Protein AF-A0A380FQ15-F1 (afdb_monomer_lite)

Radius of gyration: 15.1 Å; chains: 1; bounding box: 34×34×44 Å

Sequence (70 aa):
MGGGALMDINVYNVHLAVGLFGKPKGVAYFANVEKNIDTSGILQLDYDNLKVVCIGAKDSSSDNQFLYSR

Secondary structure (DSSP, 8-state):
-PPPHIIIIIHHHHHHHHHHH-S-SEEEEEEEEETTEEEEEEEEEE-SS-EEEEEEESS-----------

Foldseek 3Di:
DDAAQCGPPLVVVVCVCCVVPNAAPDWDKDFDADPNGGQWIWIWGHHDPDIDIGTGHNPDDDPPPPDPDD

Organism: Staphylococcus gallinarum (NCBI:txid1293)

pLDDT: mean 89.83, std 13.11, range [44.56, 98.5]

Structure (mmCIF, N/CA/C/O backbone):
data_AF-A0A380FQ15-F1
#
_entry.id   AF-A0A380FQ15-F1
#
loop_
_atom_site.group_PDB
_atom_site.id
_atom_site.type_symbol
_atom_site.label_atom_id
_atom_site.label_alt_id
_atom_site.label_comp_id
_atom_site.label_asym_id
_atom_site.label_entity_id
_atom_site.label_seq_id
_atom_site.pdbx_PDB_ins_code
_atom_site.Cartn_x
_atom_site.Cartn_y
_atom_site.Cartn_z
_atom_site.occupancy
_atom_site.B_iso_or_equiv
_atom_site.auth_seq_id
_atom_site.auth_comp_id
_atom_site.auth_asym_id
_atom_site.auth_atom_id
_atom_site.pdbx_PDB_model_num
ATOM 1 N N . MET A 1 1 ? 19.253 -3.057 -5.053 1.00 44.56 1 MET A N 1
ATOM 2 C CA . MET A 1 1 ? 17.857 -3.417 -4.730 1.00 44.56 1 MET A CA 1
ATOM 3 C C . MET A 1 1 ? 16.994 -2.244 -5.159 1.00 44.56 1 MET A C 1
ATOM 5 O O . MET A 1 1 ? 17.091 -1.201 -4.531 1.00 44.56 1 MET A O 1
ATOM 9 N N . GLY A 1 2 ? 16.293 -2.350 -6.291 1.00 59.66 2 GLY A N 1
ATOM 10 C CA . GLY A 1 2 ? 15.344 -1.311 -6.712 1.00 59.66 2 GLY A CA 1
ATOM 11 C C . GLY A 1 2 ? 14.097 -1.368 -5.831 1.00 59.66 2 GLY A C 1
ATOM 12 O O . GLY A 1 2 ? 13.680 -2.465 -5.464 1.00 59.66 2 GLY A O 1
ATOM 13 N N . GLY A 1 3 ? 13.551 -0.214 -5.448 1.00 81.19 3 GLY A N 1
ATOM 14 C CA . GLY A 1 3 ? 12.313 -0.146 -4.677 1.00 81.19 3 GLY A CA 1
ATOM 15 C C . GLY A 1 3 ? 11.115 -0.580 -5.524 1.00 81.19 3 GLY A C 1
ATOM 16 O O . GLY A 1 3 ? 10.987 -0.214 -6.694 1.00 81.19 3 GLY A O 1
ATOM 17 N N . GLY A 1 4 ? 10.255 -1.420 -4.958 1.00 91.50 4 GLY A N 1
ATOM 18 C CA . GLY A 1 4 ? 9.014 -1.872 -5.586 1.00 91.50 4 GLY A CA 1
ATOM 19 C C . GLY A 1 4 ? 7.945 -0.785 -5.683 1.00 91.50 4 GLY A C 1
ATOM 20 O O . GLY A 1 4 ? 8.105 0.310 -5.141 1.00 91.50 4 GLY A O 1
ATOM 21 N N . ALA A 1 5 ? 6.847 -1.045 -6.387 1.00 94.81 5 ALA A N 1
ATOM 22 C CA . ALA A 1 5 ? 5.643 -0.209 -6.376 1.00 94.81 5 ALA A CA 1
ATOM 23 C C . ALA A 1 5 ? 5.100 0.032 -4.967 1.00 94.81 5 ALA A C 1
ATOM 25 O O . ALA A 1 5 ? 4.709 1.157 -4.650 1.00 94.81 5 ALA A O 1
ATOM 26 N N . LEU A 1 6 ? 5.145 -0.970 -4.094 1.00 94.38 6 LEU A N 1
ATOM 27 C CA . LEU A 1 6 ? 4.753 -0.827 -2.699 1.00 94.38 6 LEU A CA 1
ATOM 28 C C . LEU A 1 6 ? 5.546 0.278 -1.991 1.00 94.38 6 LEU A C 1
ATOM 30 O O . LEU A 1 6 ? 4.955 1.126 -1.326 1.00 94.38 6 LEU A O 1
ATOM 34 N N . MET A 1 7 ? 6.868 0.275 -2.159 1.00 93.81 7 MET A N 1
ATOM 35 C CA . MET A 1 7 ? 7.773 1.177 -1.445 1.00 93.81 7 MET A CA 1
ATOM 36 C C . MET A 1 7 ? 7.841 2.566 -2.071 1.00 93.81 7 MET A C 1
ATOM 38 O O . MET A 1 7 ? 7.855 3.551 -1.341 1.00 93.81 7 MET A O 1
ATOM 42 N N . ASP A 1 8 ? 7.868 2.659 -3.399 1.00 94.06 8 ASP A N 1
ATOM 43 C CA . ASP A 1 8 ? 8.137 3.941 -4.058 1.00 94.06 8 ASP A CA 1
ATOM 44 C C . ASP A 1 8 ? 6.886 4.806 -4.199 1.00 94.06 8 ASP A C 1
ATOM 46 O O . ASP A 1 8 ? 6.990 6.028 -4.175 1.00 94.06 8 ASP A O 1
ATOM 50 N N . ILE A 1 9 ? 5.709 4.196 -4.381 1.00 93.00 9 ILE A N 1
ATOM 51 C CA . ILE A 1 9 ? 4.471 4.942 -4.667 1.00 93.00 9 ILE A CA 1
ATOM 52 C C . ILE A 1 9 ? 3.334 4.588 -3.713 1.00 93.00 9 ILE A C 1
ATOM 54 O O . ILE A 1 9 ? 2.603 5.472 -3.269 1.00 93.00 9 ILE A O 1
ATOM 58 N N . ASN A 1 10 ? 3.190 3.320 -3.325 1.00 95.12 10 ASN A N 1
ATOM 59 C CA . ASN A 1 10 ? 2.089 2.920 -2.452 1.00 95.12 10 ASN A CA 1
ATOM 60 C C . ASN A 1 10 ? 2.337 3.287 -0.976 1.00 95.12 10 ASN A C 1
ATOM 62 O O . ASN A 1 10 ? 1.383 3.345 -0.201 1.00 95.12 10 ASN A O 1
ATOM 66 N N . VAL A 1 11 ? 3.571 3.634 -0.590 1.00 95.75 11 VAL A N 1
ATOM 67 C CA . VAL A 1 11 ? 3.897 4.166 0.745 1.00 95.75 11 VAL A CA 1
ATOM 68 C C . VAL A 1 11 ? 3.095 5.430 1.075 1.00 95.75 11 VAL A C 1
ATOM 70 O O . VAL A 1 11 ? 2.677 5.606 2.221 1.00 95.75 11 VAL A O 1
ATOM 73 N N . TYR A 1 12 ? 2.803 6.266 0.073 1.00 96.00 12 TYR A N 1
ATOM 74 C CA . T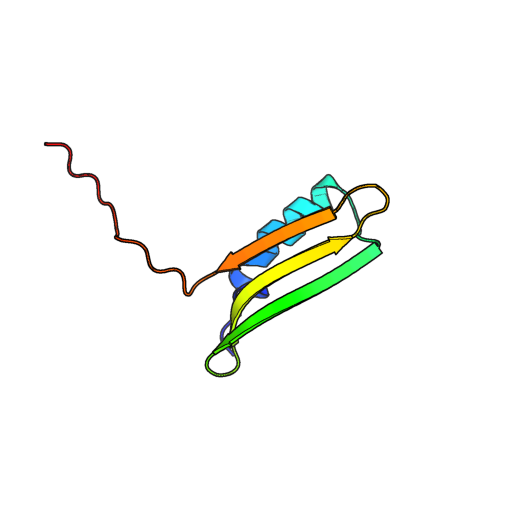YR A 1 12 ? 1.998 7.478 0.235 1.00 96.00 12 TYR A CA 1
ATOM 75 C C . TYR A 1 12 ? 0.532 7.148 0.504 1.00 96.00 12 TYR A C 1
ATOM 77 O O . TYR A 1 12 ? -0.078 7.733 1.397 1.00 96.00 12 TYR A O 1
ATOM 85 N N . ASN A 1 13 ? -0.012 6.158 -0.206 1.00 96.69 13 ASN A N 1
ATOM 86 C CA . ASN A 1 13 ? -1.364 5.670 0.041 1.00 96.69 13 ASN A CA 1
ATOM 87 C C . ASN A 1 13 ? -1.483 5.061 1.447 1.00 96.69 13 ASN A C 1
ATOM 89 O O . ASN A 1 13 ? -2.463 5.321 2.142 1.00 96.69 13 ASN A O 1
ATOM 93 N N . VAL A 1 14 ? -0.463 4.321 1.904 1.00 97.06 14 VAL A N 1
ATOM 94 C CA . VAL A 1 14 ? -0.399 3.799 3.281 1.00 97.06 14 VAL A CA 1
ATOM 95 C C . VAL A 1 14 ? -0.363 4.932 4.299 1.00 97.06 14 VAL A C 1
ATOM 97 O O . VAL A 1 14 ? -1.124 4.902 5.262 1.00 97.06 14 VAL A O 1
ATOM 100 N N . HIS A 1 15 ? 0.492 5.937 4.096 1.00 97.38 15 HIS A N 1
ATOM 101 C CA . HIS A 1 15 ? 0.585 7.082 5.004 1.00 97.38 15 HIS A CA 1
ATOM 102 C C . HIS A 1 15 ? -0.735 7.844 5.090 1.00 97.38 15 HIS A C 1
ATOM 104 O O . HIS A 1 15 ? -1.177 8.174 6.188 1.00 97.38 15 HIS A O 1
ATOM 110 N N . LEU A 1 16 ? -1.394 8.071 3.953 1.00 97.94 16 LEU A N 1
ATOM 111 C CA . LEU A 1 16 ? -2.699 8.717 3.912 1.00 97.94 16 LEU A CA 1
ATOM 112 C C . LEU A 1 16 ? -3.762 7.882 4.638 1.00 97.94 16 LEU A C 1
ATOM 114 O O . LEU A 1 16 ? -4.460 8.403 5.504 1.00 97.94 16 LEU A O 1
ATOM 118 N N . ALA A 1 17 ? -3.865 6.587 4.328 1.00 97.69 17 ALA A N 1
ATOM 119 C CA . ALA A 1 17 ? -4.854 5.700 4.936 1.00 97.69 17 ALA A CA 1
ATOM 120 C C . ALA A 1 17 ? -4.669 5.589 6.456 1.00 97.69 17 ALA A C 1
ATOM 122 O O . ALA A 1 17 ? -5.632 5.730 7.209 1.00 97.69 17 ALA A O 1
ATOM 123 N N . VAL A 1 18 ? -3.429 5.404 6.917 1.00 97.31 18 VAL A N 1
ATOM 124 C CA . VAL A 1 18 ? -3.112 5.328 8.349 1.00 97.31 18 VAL A CA 1
ATOM 125 C C . VAL A 1 18 ? -3.310 6.678 9.038 1.00 97.31 18 VAL A C 1
ATOM 127 O O . VAL A 1 18 ? -3.805 6.715 10.162 1.00 97.31 18 VAL A O 1
ATOM 130 N N . GLY A 1 19 ? -2.979 7.787 8.375 1.00 97.69 19 GLY A N 1
ATOM 131 C CA . GLY A 1 19 ? -3.210 9.132 8.901 1.00 97.69 19 GLY A CA 1
ATOM 132 C C . GLY A 1 19 ? -4.694 9.465 9.078 1.00 97.69 19 GLY A C 1
ATOM 133 O O . GLY A 1 19 ? -5.056 10.114 10.054 1.00 97.69 19 GLY A O 1
ATOM 134 N N . LEU A 1 20 ? -5.556 8.995 8.170 1.00 97.25 20 LEU A N 1
ATOM 135 C CA . LEU A 1 20 ? -7.000 9.255 8.210 1.00 97.25 20 LEU A CA 1
ATOM 136 C C . LEU A 1 20 ? -7.772 8.289 9.116 1.00 97.25 20 LEU A C 1
ATOM 138 O O . LEU A 1 20 ? -8.683 8.710 9.824 1.00 97.25 20 LEU A O 1
ATOM 142 N N . PHE A 1 21 ? -7.437 6.998 9.080 1.00 96.75 21 PHE A N 1
ATOM 143 C CA . PHE A 1 21 ? -8.249 5.937 9.692 1.00 96.75 21 PHE A CA 1
ATOM 144 C C . PHE A 1 21 ? -7.540 5.205 10.837 1.00 96.75 21 PHE A C 1
ATOM 146 O O . PHE A 1 21 ? -8.113 4.309 11.457 1.00 96.75 21 PHE A O 1
ATOM 153 N N . GLY A 1 22 ? -6.298 5.579 11.145 1.00 96.62 22 GLY A N 1
ATOM 154 C CA . GLY A 1 22 ? -5.482 4.917 12.154 1.00 96.62 22 GLY A CA 1
ATOM 155 C C . GLY A 1 22 ? -4.935 3.567 11.686 1.00 96.62 22 GLY A C 1
ATOM 156 O O . GLY A 1 22 ? -4.828 3.271 10.492 1.00 96.62 22 GLY A O 1
ATOM 157 N N . LYS A 1 23 ? -4.549 2.729 12.652 1.00 97.56 23 LYS A N 1
ATOM 158 C CA . LYS A 1 23 ? -3.938 1.423 12.384 1.00 97.56 23 LYS A CA 1
ATOM 159 C C . LYS A 1 23 ? -4.989 0.415 11.872 1.00 97.56 23 LYS A C 1
ATOM 161 O O . LYS A 1 23 ? -5.969 0.185 12.581 1.00 97.56 23 LYS A O 1
ATOM 166 N N . PRO A 1 24 ? -4.772 -0.238 10.714 1.00 97.69 24 PRO A N 1
ATOM 167 C CA . PRO A 1 24 ? -5.655 -1.298 10.230 1.00 97.69 24 PRO A CA 1
ATOM 168 C C . PRO A 1 24 ? -5.559 -2.561 11.099 1.00 97.69 24 PRO A C 1
ATOM 170 O O . PRO A 1 24 ? -4.535 -2.826 11.736 1.00 97.69 24 PRO A O 1
ATOM 173 N N . LYS A 1 25 ? -6.624 -3.365 11.099 1.00 98.12 25 LYS A N 1
ATOM 174 C CA . LYS A 1 25 ? -6.694 -4.677 11.763 1.00 98.12 25 LYS A CA 1
ATOM 175 C C . LYS A 1 25 ? -6.155 -5.810 10.896 1.00 98.12 25 LYS A C 1
ATOM 177 O O . LYS A 1 25 ? -5.615 -6.771 11.437 1.00 98.12 25 LYS A O 1
ATOM 182 N N . GLY A 1 26 ? -6.284 -5.691 9.578 1.00 98.06 26 GLY A N 1
ATOM 183 C CA . GLY A 1 26 ? -5.766 -6.654 8.609 1.00 98.06 26 GLY A CA 1
ATOM 184 C C . GLY A 1 26 ? -5.052 -5.956 7.460 1.00 98.06 26 GLY A C 1
ATOM 185 O O . GLY A 1 26 ? -5.408 -4.840 7.085 1.00 98.06 26 GLY A O 1
ATOM 186 N N . VAL A 1 27 ? -4.023 -6.608 6.923 1.00 98.06 27 VAL A N 1
ATOM 187 C CA . VAL A 1 27 ? -3.235 -6.106 5.795 1.00 98.06 27 VAL A CA 1
ATOM 188 C C . VAL A 1 27 ? -2.947 -7.268 4.855 1.00 98.06 27 VAL A C 1
ATOM 190 O O . VAL A 1 27 ? -2.399 -8.281 5.286 1.00 98.06 27 VAL A O 1
ATOM 193 N N . ALA A 1 28 ? -3.287 -7.116 3.578 1.00 98.25 28 ALA A N 1
ATOM 194 C CA . ALA A 1 28 ? -2.952 -8.078 2.534 1.00 98.25 28 ALA A CA 1
ATOM 195 C C . ALA A 1 28 ? -2.411 -7.345 1.306 1.00 98.25 28 ALA A C 1
ATOM 197 O O . ALA A 1 28 ? -3.006 -6.366 0.856 1.00 98.25 28 ALA A O 1
ATOM 198 N N . TYR A 1 29 ? -1.284 -7.809 0.769 1.00 97.69 29 TYR A N 1
ATOM 199 C CA . TYR A 1 29 ? -0.665 -7.226 -0.417 1.00 97.69 29 TYR A CA 1
ATOM 200 C C . TYR A 1 29 ? -0.619 -8.243 -1.554 1.00 97.69 29 TYR A C 1
ATOM 202 O O . TYR A 1 29 ? -0.100 -9.346 -1.390 1.00 97.69 29 TYR A O 1
ATOM 210 N N . PHE A 1 30 ? -1.156 -7.849 -2.704 1.00 97.69 30 PHE A N 1
ATOM 211 C CA . PHE A 1 30 ? -1.215 -8.649 -3.920 1.00 97.69 30 PHE A CA 1
ATOM 212 C C . PHE A 1 30 ? -0.399 -7.942 -4.998 1.00 97.69 30 PHE A C 1
ATOM 214 O O . PHE A 1 30 ? -0.817 -6.902 -5.506 1.00 97.69 30 PHE A O 1
ATOM 221 N N . ALA A 1 31 ? 0.777 -8.481 -5.307 1.00 96.44 31 ALA A N 1
ATOM 222 C CA . ALA A 1 31 ? 1.738 -7.867 -6.216 1.00 96.44 31 ALA A CA 1
ATOM 223 C C . ALA A 1 31 ? 1.732 -8.532 -7.594 1.00 96.44 31 ALA A C 1
ATOM 225 O O . ALA A 1 31 ? 1.654 -9.758 -7.690 1.00 96.44 31 ALA A O 1
ATOM 226 N N . ASN A 1 32 ? 1.916 -7.730 -8.641 1.00 95.62 32 ASN A N 1
ATOM 227 C CA . ASN A 1 32 ? 2.485 -8.202 -9.894 1.00 95.62 32 ASN A CA 1
ATOM 228 C C . ASN A 1 32 ? 4.010 -8.117 -9.777 1.00 95.62 32 ASN A C 1
ATOM 230 O O . ASN A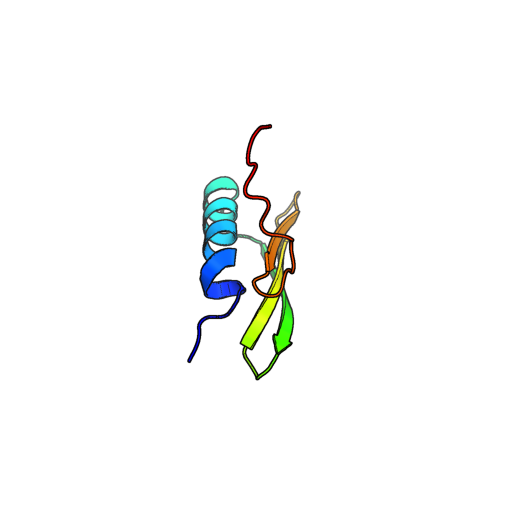 1 32 ? 4.548 -7.043 -9.500 1.00 95.62 32 ASN A O 1
ATOM 234 N N . VAL A 1 33 ? 4.700 -9.246 -9.934 1.00 94.81 33 VAL A N 1
ATOM 235 C CA . VAL A 1 33 ? 6.148 -9.338 -9.716 1.00 94.81 33 VAL A CA 1
ATOM 236 C C . VAL A 1 33 ? 6.846 -9.667 -11.023 1.00 94.81 33 VAL A C 1
ATOM 238 O O . VAL A 1 33 ? 6.640 -10.734 -11.596 1.00 94.81 33 VAL A O 1
ATOM 241 N N . GLU A 1 34 ? 7.759 -8.795 -11.434 1.00 93.12 34 GLU A N 1
ATOM 242 C CA . GLU A 1 34 ? 8.640 -9.020 -12.573 1.00 93.12 34 GLU A CA 1
ATOM 243 C C . GLU A 1 34 ? 10.094 -8.848 -12.149 1.00 93.12 34 GLU A C 1
ATOM 245 O O . GLU A 1 34 ? 10.451 -7.921 -11.426 1.00 93.12 34 GLU A O 1
ATOM 250 N N . LYS A 1 35 ? 10.970 -9.755 -12.597 1.00 91.38 35 LYS A N 1
ATOM 251 C CA . LYS A 1 35 ? 12.412 -9.713 -12.278 1.00 91.38 35 LYS A CA 1
ATOM 252 C C . LYS A 1 35 ? 12.695 -9.585 -10.768 1.00 91.38 35 LYS A C 1
ATOM 254 O O . LYS A 1 35 ? 13.681 -8.968 -10.371 1.00 91.38 35 LYS A O 1
ATOM 259 N N . ASN A 1 36 ? 11.855 -10.216 -9.943 1.00 90.94 36 ASN A N 1
ATOM 260 C CA . ASN A 1 36 ? 11.899 -10.185 -8.474 1.00 90.94 36 ASN A CA 1
ATOM 261 C C . ASN A 1 36 ? 11.615 -8.811 -7.838 1.00 90.94 36 ASN A C 1
ATOM 263 O O . ASN A 1 36 ? 12.028 -8.567 -6.705 1.00 90.94 36 ASN A O 1
ATOM 267 N N . ILE A 1 37 ? 10.925 -7.915 -8.546 1.00 91.88 37 ILE A N 1
ATOM 268 C CA . ILE A 1 37 ? 10.481 -6.612 -8.042 1.00 91.88 37 ILE A CA 1
ATOM 269 C C . ILE A 1 37 ? 8.977 -6.503 -8.291 1.00 91.88 37 ILE A C 1
ATOM 271 O O . ILE A 1 37 ? 8.505 -6.876 -9.365 1.00 91.88 37 ILE A O 1
ATOM 275 N N . ASP A 1 38 ? 8.213 -5.995 -7.324 1.00 94.81 38 ASP A N 1
ATOM 276 C CA . ASP A 1 38 ? 6.817 -5.651 -7.575 1.00 94.81 38 ASP A CA 1
ATOM 277 C C . ASP A 1 38 ? 6.738 -4.411 -8.476 1.00 94.81 38 ASP A C 1
ATOM 279 O O . ASP A 1 38 ? 7.176 -3.314 -8.117 1.00 94.81 38 ASP A O 1
ATOM 283 N N . THR A 1 39 ? 6.211 -4.595 -9.682 1.00 95.38 39 THR A N 1
ATOM 284 C CA . THR A 1 39 ? 5.998 -3.516 -10.655 1.00 95.38 39 THR A CA 1
ATOM 285 C C . THR A 1 39 ? 4.662 -2.824 -10.424 1.00 95.38 39 THR A C 1
ATOM 287 O O . THR A 1 39 ? 4.536 -1.625 -10.677 1.00 95.38 39 THR A O 1
ATOM 290 N N . SER A 1 40 ? 3.695 -3.550 -9.865 1.00 95.31 40 SER A N 1
ATOM 291 C CA . SER A 1 40 ? 2.411 -3.044 -9.393 1.00 95.31 40 SER A CA 1
ATOM 292 C C . SER A 1 40 ? 1.860 -3.891 -8.250 1.00 95.31 40 SER A C 1
ATOM 294 O O . SER A 1 40 ? 2.307 -5.009 -8.002 1.00 95.31 40 SER A O 1
ATOM 296 N N . GLY A 1 41 ? 0.871 -3.369 -7.528 1.00 96.00 41 GLY A N 1
ATOM 297 C CA . GLY A 1 41 ? 0.125 -4.176 -6.577 1.00 96.00 41 GLY A CA 1
ATOM 298 C C . GLY A 1 41 ? -1.029 -3.466 -5.891 1.00 96.00 41 GLY A C 1
ATOM 299 O O . GLY A 1 41 ? -1.146 -2.237 -5.883 1.00 96.00 41 GLY A O 1
ATOM 300 N N . ILE A 1 42 ? -1.873 -4.291 -5.282 1.00 98.00 42 ILE A N 1
ATOM 301 C CA . ILE A 1 42 ? -3.060 -3.909 -4.531 1.00 98.00 42 ILE A CA 1
ATOM 302 C C . ILE A 1 42 ? -2.794 -4.211 -3.060 1.00 98.00 42 ILE A C 1
ATOM 304 O O . ILE A 1 42 ? -2.610 -5.365 -2.675 1.00 98.00 42 ILE A O 1
ATOM 308 N N . LEU A 1 43 ? -2.793 -3.175 -2.231 1.00 98.12 43 LEU A N 1
ATOM 309 C CA . LEU A 1 43 ? -2.752 -3.301 -0.782 1.00 98.12 43 LEU A CA 1
ATOM 310 C C . LEU A 1 43 ? -4.163 -3.120 -0.228 1.00 98.12 43 LEU A C 1
ATOM 312 O O . LEU A 1 43 ? -4.778 -2.071 -0.405 1.00 98.12 43 LEU A O 1
ATOM 316 N N . GLN A 1 44 ? -4.668 -4.145 0.443 1.00 98.44 44 GLN A N 1
ATOM 317 C CA . GLN A 1 44 ? -5.944 -4.120 1.141 1.00 98.44 44 GLN A CA 1
ATOM 318 C C . GLN A 1 44 ? -5.698 -3.911 2.632 1.00 98.44 44 GLN A C 1
ATOM 320 O O . GLN A 1 44 ? -4.932 -4.653 3.252 1.00 98.44 44 GLN A O 1
ATOM 325 N N . LEU A 1 45 ? -6.347 -2.894 3.190 1.00 98.50 45 LEU A N 1
ATOM 326 C CA . LEU A 1 45 ? -6.328 -2.558 4.605 1.00 98.50 45 LEU A CA 1
ATOM 327 C C . LEU A 1 45 ? -7.730 -2.759 5.171 1.00 98.50 45 LEU A C 1
ATOM 329 O O . LEU A 1 45 ? -8.680 -2.074 4.780 1.00 98.50 45 LEU A O 1
ATOM 333 N N . ASP A 1 46 ? -7.839 -3.693 6.104 1.00 98.25 46 ASP A N 1
ATOM 334 C CA . ASP A 1 46 ? -9.086 -4.016 6.777 1.00 98.25 46 ASP A CA 1
ATOM 335 C C . ASP A 1 46 ? -9.187 -3.258 8.092 1.00 98.25 46 ASP A C 1
ATOM 337 O O . ASP A 1 46 ? -8.339 -3.395 8.976 1.00 98.25 46 ASP A O 1
ATOM 341 N N . TYR A 1 47 ? -10.255 -2.485 8.227 1.00 96.81 47 TYR A N 1
ATOM 342 C CA . TYR A 1 47 ? -10.695 -1.861 9.467 1.00 96.81 47 TYR A CA 1
ATOM 343 C C . TYR A 1 47 ? -12.043 -2.477 9.866 1.00 96.81 47 TYR A C 1
ATOM 345 O O . TYR A 1 47 ? -12.589 -3.301 9.138 1.00 96.81 47 TYR A O 1
ATOM 353 N N . ASP A 1 48 ? -12.596 -2.089 11.016 1.00 90.94 48 ASP A N 1
ATOM 354 C CA . ASP A 1 48 ? -13.850 -2.679 11.508 1.00 90.94 48 ASP A CA 1
ATOM 355 C C . ASP A 1 48 ? -15.014 -2.533 10.529 1.00 90.94 48 ASP A C 1
ATOM 357 O O . ASP A 1 48 ? -15.595 -3.519 10.085 1.00 90.94 48 ASP A O 1
ATOM 361 N N . ASN A 1 49 ? -15.335 -1.289 10.176 1.00 93.62 49 ASN A N 1
ATOM 362 C CA . ASN A 1 49 ? -16.530 -0.967 9.397 1.00 93.62 49 ASN A CA 1
ATOM 363 C C . ASN A 1 49 ? -16.198 -0.494 7.9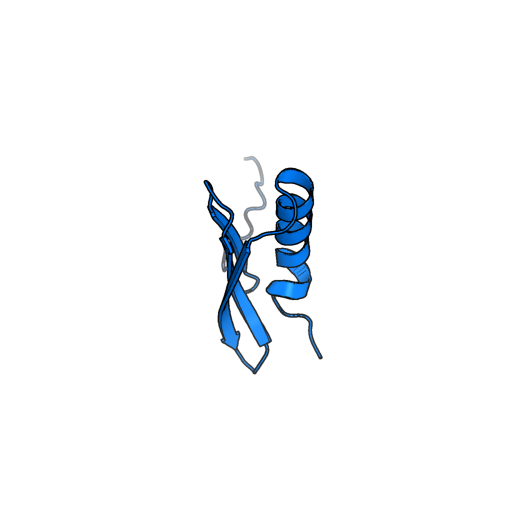75 1.00 93.62 49 ASN A C 1
ATOM 365 O O . ASN A 1 49 ? -17.088 -0.048 7.254 1.00 93.62 49 ASN A O 1
ATOM 369 N N . LEU A 1 50 ? -14.922 -0.526 7.581 1.00 96.56 50 LEU A N 1
ATOM 370 C CA . LEU A 1 50 ? -14.470 -0.047 6.277 1.00 96.56 50 LEU A CA 1
ATOM 371 C C . LEU A 1 50 ? -13.264 -0.844 5.774 1.00 96.56 50 LEU A C 1
ATOM 373 O O . LEU A 1 50 ? -12.481 -1.385 6.554 1.00 96.56 50 LEU A O 1
ATOM 377 N N . LYS A 1 51 ? -13.099 -0.871 4.453 1.00 97.69 51 LYS A N 1
ATOM 378 C CA . LYS A 1 51 ? -11.901 -1.382 3.783 1.00 97.69 51 LYS A CA 1
ATOM 379 C C . LYS A 1 51 ? -11.280 -0.258 2.969 1.00 97.69 51 LYS A C 1
ATOM 381 O O . LYS A 1 51 ? -11.996 0.458 2.273 1.00 97.69 51 LYS A O 1
ATOM 386 N N . VAL A 1 52 ? -9.960 -0.127 3.030 1.00 98.25 52 VAL A N 1
ATOM 387 C CA . VAL A 1 52 ? -9.200 0.787 2.170 1.00 98.25 52 VAL A CA 1
ATOM 388 C C . VAL A 1 52 ? -8.378 -0.042 1.195 1.00 98.25 52 VAL A C 1
ATOM 390 O O . VAL A 1 52 ? -7.707 -0.992 1.593 1.00 98.25 52 VAL A O 1
ATOM 393 N N . VAL A 1 53 ? -8.435 0.312 -0.087 1.00 97.94 53 VAL A N 1
ATOM 394 C CA . VAL A 1 53 ? -7.674 -0.355 -1.147 1.00 97.94 53 VAL A CA 1
ATOM 395 C C . VAL A 1 53 ? -6.706 0.651 -1.758 1.00 97.94 53 VAL A C 1
ATOM 397 O O . VAL A 1 53 ? -7.125 1.660 -2.320 1.00 97.94 53 VAL A O 1
ATOM 400 N N . CYS A 1 54 ? -5.411 0.374 -1.647 1.00 97.69 54 CYS A N 1
ATOM 401 C CA . CYS A 1 54 ? -4.338 1.207 -2.172 1.00 97.69 54 CYS A CA 1
ATOM 402 C C . CYS A 1 54 ? -3.704 0.518 -3.384 1.00 97.69 54 CYS A C 1
ATOM 404 O O . CYS A 1 54 ? -3.089 -0.543 -3.254 1.00 97.69 54 CYS A O 1
ATOM 406 N N . ILE A 1 55 ? -3.845 1.119 -4.562 1.00 96.31 55 ILE A N 1
ATOM 407 C CA . ILE A 1 55 ? -3.339 0.564 -5.821 1.00 96.31 55 ILE A CA 1
ATOM 408 C C . ILE A 1 55 ? -2.184 1.436 -6.301 1.00 96.31 55 ILE A C 1
ATOM 410 O O . ILE A 1 55 ? -2.329 2.651 -6.421 1.00 96.31 55 ILE A O 1
ATOM 414 N N . GLY A 1 56 ? -1.047 0.804 -6.578 1.00 94.12 56 GLY A N 1
ATOM 415 C CA . GLY A 1 56 ? 0.126 1.459 -7.143 1.00 94.12 56 GLY A CA 1
ATOM 416 C C . GLY A 1 56 ? 0.693 0.616 -8.274 1.00 94.12 56 GLY A C 1
ATOM 417 O O . GLY A 1 56 ? 0.854 -0.590 -8.110 1.00 94.12 56 GLY A O 1
ATOM 418 N N . ALA A 1 57 ? 0.996 1.244 -9.408 1.00 93.44 57 ALA A N 1
ATOM 419 C CA . ALA A 1 57 ? 1.594 0.598 -10.569 1.00 93.44 57 ALA A CA 1
ATOM 420 C C . ALA A 1 57 ? 2.662 1.490 -11.211 1.00 93.44 57 ALA A C 1
ATOM 422 O O . ALA A 1 57 ? 2.464 2.698 -11.341 1.00 93.44 57 ALA A O 1
ATOM 423 N N . LYS A 1 58 ? 3.782 0.886 -11.615 1.00 88.31 58 LYS A N 1
ATOM 424 C CA . LYS A 1 58 ? 4.862 1.505 -12.408 1.00 88.31 58 LYS A CA 1
ATOM 425 C C . LYS A 1 58 ? 4.984 0.899 -13.807 1.00 88.31 58 LYS A C 1
ATOM 427 O O . LYS A 1 58 ? 5.714 1.420 -14.638 1.00 88.31 58 LYS A O 1
ATOM 432 N N . ASP A 1 59 ? 4.286 -0.204 -14.043 1.00 86.81 59 ASP A N 1
ATOM 433 C CA . ASP A 1 59 ? 4.151 -0.931 -15.307 1.00 86.81 59 ASP A CA 1
ATOM 434 C C . ASP A 1 59 ? 2.906 -0.502 -16.105 1.00 86.81 59 ASP A C 1
ATOM 436 O O . ASP A 1 59 ? 2.554 -1.122 -17.106 1.00 86.81 59 ASP A O 1
ATOM 440 N N . SER A 1 60 ? 2.240 0.580 -15.693 1.00 81.44 60 SER A N 1
ATOM 441 C CA . SER A 1 60 ? 1.124 1.138 -16.452 1.00 81.44 60 SER A CA 1
ATOM 442 C C . SER A 1 60 ? 1.630 1.814 -17.726 1.00 81.44 60 SER A C 1
ATOM 444 O O . SER A 1 60 ? 2.514 2.669 -17.679 1.00 81.44 60 SER A O 1
ATOM 446 N N . SER A 1 61 ? 1.049 1.441 -18.865 1.00 78.06 61 SER A N 1
ATOM 447 C CA . SER A 1 61 ? 1.322 2.065 -20.160 1.00 78.06 61 SER A CA 1
ATOM 448 C C . SER A 1 61 ? 0.214 3.062 -20.486 1.00 78.06 61 SER A C 1
ATOM 450 O O . SER A 1 61 ? -0.953 2.686 -20.584 1.00 78.06 61 SER A O 1
ATOM 452 N N . SER A 1 62 ? 0.573 4.326 -20.674 1.00 73.50 62 SER A N 1
ATOM 4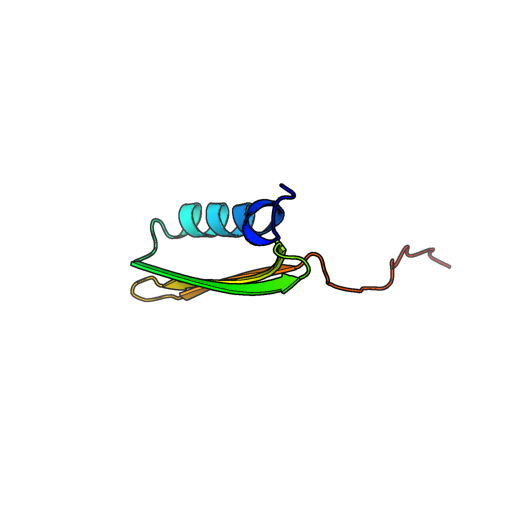53 C CA . SER A 1 62 ? -0.329 5.369 -21.161 1.00 73.50 62 SER A CA 1
ATOM 454 C C . SER A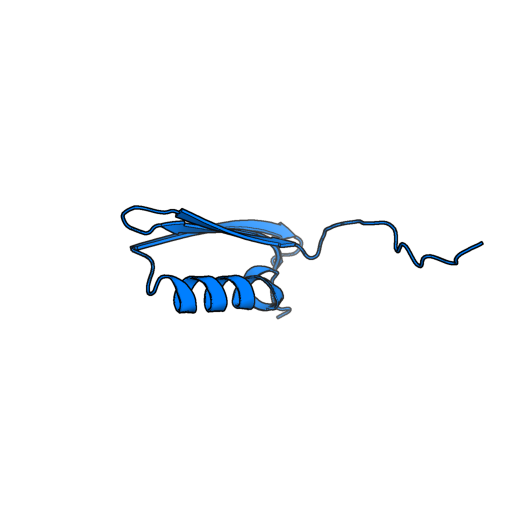 1 62 ? 0.400 6.261 -22.159 1.00 73.50 62 SER A C 1
ATOM 456 O O . SER A 1 62 ? 1.588 6.547 -21.996 1.00 73.50 62 SER A O 1
ATOM 458 N N . ASP A 1 63 ? -0.310 6.702 -23.199 1.00 79.69 63 ASP A N 1
ATOM 459 C CA . ASP A 1 63 ? 0.240 7.684 -24.128 1.00 79.69 63 ASP A CA 1
ATOM 460 C C . ASP A 1 63 ? 0.546 8.977 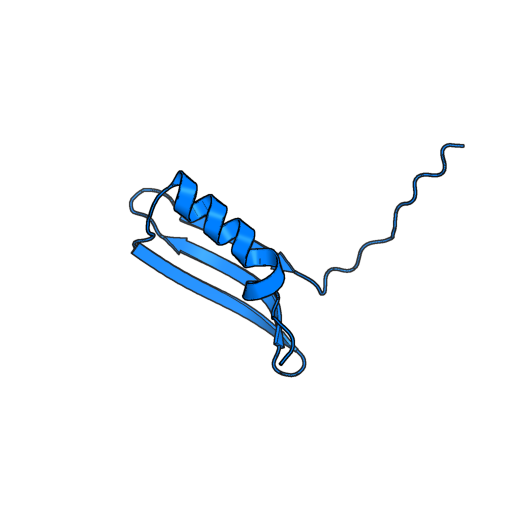-23.376 1.00 79.69 63 ASP A C 1
ATOM 462 O O . ASP A 1 63 ? -0.276 9.488 -22.608 1.00 79.69 63 ASP A O 1
ATOM 466 N N . ASN A 1 64 ? 1.737 9.522 -23.615 1.00 71.00 64 ASN A N 1
ATOM 467 C CA . ASN A 1 64 ? 2.118 10.798 -23.041 1.00 71.00 64 ASN A CA 1
ATOM 468 C C . ASN A 1 64 ? 1.322 11.908 -23.742 1.00 71.00 64 ASN A C 1
ATOM 470 O O . ASN A 1 64 ? 1.695 12.378 -24.818 1.00 71.00 64 ASN A O 1
ATOM 474 N N . GLN A 1 65 ? 0.194 12.305 -23.155 1.00 70.56 65 GLN A N 1
ATOM 475 C CA . GLN A 1 65 ? -0.634 13.384 -23.680 1.00 70.56 65 GLN A CA 1
ATOM 476 C C . GLN A 1 65 ? -0.028 14.741 -23.313 1.00 70.56 65 GLN A C 1
ATOM 478 O O . GLN A 1 65 ? -0.475 15.421 -22.392 1.00 70.56 65 GLN A O 1
ATOM 483 N N . PHE A 1 66 ? 0.986 15.164 -24.067 1.00 68.50 66 PHE A N 1
ATOM 484 C CA . PHE A 1 66 ? 1.337 16.578 -24.130 1.00 68.50 66 PHE A CA 1
ATOM 485 C C . PHE A 1 66 ? 0.293 17.264 -25.019 1.00 68.50 66 PHE A C 1
ATOM 487 O O . PHE A 1 66 ? 0.360 17.193 -26.246 1.00 68.50 66 PHE A O 1
ATOM 494 N N . LEU A 1 67 ? -0.723 17.868 -24.399 1.00 61.38 67 LEU A N 1
ATOM 495 C CA . LEU A 1 67 ? -1.733 18.666 -25.094 1.00 61.38 67 LEU A CA 1
ATOM 496 C C . LEU A 1 67 ? -1.057 19.885 -25.747 1.00 61.38 67 LEU A C 1
ATOM 498 O O . LEU A 1 67 ? -0.954 20.946 -25.139 1.00 61.38 67 LEU A O 1
ATOM 502 N N . TYR A 1 68 ? -0.605 19.754 -26.995 1.00 56.50 68 TYR A N 1
ATOM 503 C CA . TYR A 1 68 ? -0.453 20.912 -27.872 1.00 56.50 68 TYR A CA 1
ATOM 504 C C . TYR A 1 68 ? -1.865 21.359 -28.253 1.00 56.50 68 TYR A C 1
ATOM 506 O O . TYR A 1 68 ? -2.534 20.699 -29.052 1.00 56.50 68 TYR A O 1
ATOM 514 N N . SER A 1 69 ? -2.345 22.448 -27.645 1.00 55.59 69 SER A N 1
ATOM 515 C CA . SER A 1 69 ? -3.546 23.120 -28.137 1.00 55.59 69 SER A CA 1
ATOM 516 C C . SER A 1 69 ? -3.307 23.505 -29.597 1.00 55.59 69 SER A C 1
ATOM 518 O O . SER A 1 69 ? -2.313 24.167 -29.904 1.00 55.59 69 SER A O 1
ATOM 520 N N . ARG A 1 70 ? -4.196 23.053 -30.483 1.00 47.06 70 ARG A N 1
ATOM 521 C CA . ARG A 1 70 ? -4.342 23.643 -31.817 1.00 47.06 70 ARG A CA 1
ATOM 522 C C . ARG A 1 70 ? -4.835 25.077 -31.695 1.00 47.06 70 ARG A C 1
ATOM 524 O O . ARG A 1 70 ? -5.600 25.339 -30.739 1.00 47.06 70 ARG A O 1
#